Protein AF-A0A5B8BX65-F1 (afdb_monomer_lite)

Foldseek 3Di:
DPPVVVVVVVVVVVVLVVLLVLLLVCQVVDDQQADALCVSCVVVVNQDDDPVCGSVVSVVSLVVCVVVVQWDADPPVRGIHGRPPPDDD

Secondary structure (DSSP, 8-state):
--HHHHHHHHHHHHHHHHHHHHHHHHHHSS-TT-EEHHHHHHHTT-----TTTTTHHHHHHHHHHHHTTSEEE-TTT-EEEE-S-----

Sequence (89 aa):
MSERLDSAYEMAQAAIAQLKASVRVALSEGPKEGLRNVDIGKSLGIYMGHVEHVGHIPRTLLEIMQKEGVVTQDADTKLWKLNSQVSED

Structure (mmCIF, N/CA/C/O backbone):
data_AF-A0A5B8BX65-F1
#
_entry.id   AF-A0A5B8BX65-F1
#
loop_
_atom_site.group_PDB
_atom_site.id
_atom_site.type_symbol
_atom_site.label_atom_id
_atom_site.label_alt_id
_atom_site.label_comp_id
_atom_site.label_asym_id
_atom_site.label_entity_id
_atom_site.label_seq_id
_atom_site.pdbx_PDB_ins_code
_atom_site.Cartn_x
_atom_site.Cartn_y
_atom_site.Cartn_z
_atom_site.occupancy
_atom_site.B_iso_or_equiv
_atom_site.auth_seq_id
_atom_site.auth_comp_id
_atom_site.auth_asym_id
_atom_site.auth_atom_id
_atom_site.pdbx_PDB_model_num
ATOM 1 N N . MET A 1 1 ? 26.128 2.335 -14.702 1.00 64.25 1 MET A N 1
ATOM 2 C CA . MET A 1 1 ? 25.010 1.435 -15.054 1.00 64.25 1 MET A CA 1
ATOM 3 C C . MET A 1 1 ? 24.651 1.705 -16.516 1.00 64.25 1 MET A C 1
ATOM 5 O O . MET A 1 1 ? 25.116 2.707 -17.041 1.00 64.25 1 MET A O 1
ATOM 9 N N . SER A 1 2 ? 23.927 0.831 -17.218 1.00 89.69 2 SER A N 1
ATOM 10 C CA . SER A 1 2 ? 23.423 1.186 -18.559 1.00 89.69 2 SER A CA 1
ATOM 11 C C . SER A 1 2 ? 22.306 2.224 -18.420 1.00 89.69 2 SER A C 1
ATOM 13 O O . SER A 1 2 ? 21.434 2.012 -17.586 1.00 89.69 2 SER A O 1
ATOM 15 N N . GLU A 1 3 ? 22.268 3.266 -19.259 1.00 89.81 3 GLU A N 1
ATOM 16 C CA . GLU A 1 3 ? 21.195 4.286 -19.250 1.00 89.81 3 GLU A CA 1
ATOM 17 C C . GLU A 1 3 ? 19.785 3.666 -19.276 1.00 89.81 3 GLU A C 1
ATOM 19 O O . GLU A 1 3 ? 18.870 4.129 -18.603 1.00 89.81 3 GLU A O 1
ATOM 24 N N . ARG A 1 4 ? 19.614 2.540 -19.984 1.00 93.06 4 ARG A N 1
ATOM 25 C CA . ARG A 1 4 ? 18.345 1.795 -20.019 1.00 93.06 4 ARG A CA 1
ATOM 26 C C . ARG A 1 4 ? 17.949 1.200 -18.666 1.00 93.06 4 ARG A C 1
ATOM 28 O O . ARG A 1 4 ? 16.761 1.102 -18.375 1.00 93.06 4 ARG A O 1
ATOM 35 N N . LEU A 1 5 ? 18.924 0.770 -17.864 1.00 95.56 5 LEU A N 1
ATOM 36 C CA . LEU A 1 5 ? 18.672 0.256 -16.517 1.00 95.56 5 LEU A CA 1
ATOM 37 C C . LEU A 1 5 ? 18.313 1.387 -15.551 1.00 95.56 5 LEU A C 1
ATOM 39 O O . LEU A 1 5 ? 17.447 1.183 -14.707 1.00 95.56 5 LEU A O 1
ATOM 43 N N . ASP A 1 6 ? 18.917 2.566 -15.707 1.00 95.38 6 ASP A N 1
ATOM 44 C CA . ASP A 1 6 ? 18.594 3.734 -14.881 1.00 95.38 6 ASP A CA 1
ATOM 45 C C . ASP A 1 6 ? 17.151 4.198 -15.143 1.00 95.38 6 ASP A C 1
ATOM 47 O O . ASP A 1 6 ? 16.364 4.322 -14.205 1.00 95.38 6 ASP A O 1
ATOM 51 N N . SER A 1 7 ? 16.733 4.298 -16.412 1.00 97.31 7 SER A N 1
ATOM 52 C CA . SER A 1 7 ? 15.331 4.599 -16.750 1.00 97.31 7 SER A CA 1
ATOM 53 C C . SER A 1 7 ? 14.349 3.532 -16.247 1.00 97.31 7 SER A C 1
ATOM 55 O O . SER A 1 7 ? 13.245 3.855 -15.808 1.00 97.31 7 SER A O 1
ATOM 57 N N . ALA A 1 8 ? 14.725 2.249 -16.291 1.00 97.62 8 ALA A N 1
ATOM 58 C CA . ALA A 1 8 ? 13.889 1.173 -15.759 1.00 97.62 8 ALA A CA 1
ATOM 59 C C . ALA A 1 8 ? 13.753 1.255 -14.229 1.00 97.62 8 ALA A C 1
ATOM 61 O O . ALA A 1 8 ? 12.669 1.021 -13.691 1.00 97.62 8 ALA A O 1
ATOM 62 N N . TYR A 1 9 ? 14.832 1.616 -13.530 1.00 97.00 9 TYR A N 1
ATOM 63 C CA . TYR A 1 9 ? 14.816 1.857 -12.091 1.00 97.00 9 TYR A CA 1
ATOM 64 C C . TYR A 1 9 ? 13.885 3.020 -11.731 1.00 97.00 9 TYR A C 1
ATOM 66 O O . TYR A 1 9 ? 13.020 2.860 -10.870 1.00 97.00 9 TYR A O 1
ATOM 74 N N . GLU A 1 10 ? 14.003 4.159 -12.416 1.00 97.88 10 GLU A N 1
ATOM 75 C CA . GLU A 1 10 ? 13.134 5.323 -12.201 1.00 97.88 10 GLU A CA 1
ATOM 76 C C . GLU A 1 10 ? 11.660 4.982 -12.432 1.00 97.88 10 GLU A C 1
ATOM 78 O O . GLU A 1 10 ? 10.805 5.319 -11.611 1.00 97.88 10 GLU A O 1
ATOM 83 N N . MET A 1 11 ? 11.366 4.239 -13.503 1.00 98.31 11 MET A N 1
ATOM 84 C CA . MET A 1 11 ? 10.016 3.761 -13.797 1.00 98.31 11 MET A CA 1
ATOM 85 C C . MET A 1 11 ? 9.467 2.884 -12.667 1.00 98.31 11 MET A C 1
ATOM 87 O O . MET A 1 11 ? 8.323 3.064 -12.248 1.00 98.31 11 MET A O 1
ATOM 91 N N . ALA A 1 12 ? 10.277 1.964 -12.138 1.00 98.00 12 ALA A N 1
ATOM 92 C CA . ALA A 1 12 ? 9.876 1.109 -11.027 1.00 98.00 12 ALA A CA 1
ATOM 93 C C . ALA A 1 12 ? 9.610 1.918 -9.744 1.00 98.00 12 ALA A C 1
ATOM 95 O O . ALA A 1 12 ? 8.598 1.691 -9.076 1.00 98.00 12 ALA A O 1
ATOM 96 N N . GLN A 1 13 ? 10.474 2.887 -9.422 1.00 97.81 13 GLN A N 1
ATOM 97 C CA . GLN A 1 13 ? 10.301 3.762 -8.256 1.00 97.81 13 GLN A CA 1
ATOM 98 C C . GLN A 1 13 ? 9.046 4.637 -8.376 1.00 97.81 13 GLN A C 1
ATOM 100 O O . GLN A 1 13 ? 8.272 4.754 -7.423 1.00 97.81 13 GLN A O 1
ATOM 105 N N . ALA A 1 14 ? 8.794 5.205 -9.558 1.00 98.44 14 ALA A N 1
ATOM 106 C CA . ALA A 1 14 ? 7.592 5.989 -9.821 1.00 98.44 14 ALA A CA 1
ATOM 107 C C . ALA A 1 14 ? 6.322 5.135 -9.689 1.00 98.44 14 ALA A C 1
ATOM 109 O O . ALA A 1 14 ? 5.368 5.548 -9.027 1.00 98.44 14 ALA A O 1
ATOM 110 N N . ALA A 1 15 ? 6.325 3.923 -10.250 1.00 97.81 15 ALA A N 1
ATOM 111 C CA . ALA A 1 15 ? 5.188 3.012 -10.173 1.00 97.81 15 ALA A CA 1
ATOM 112 C C . ALA A 1 15 ? 4.852 2.634 -8.721 1.00 97.81 15 ALA A C 1
ATOM 114 O O . ALA A 1 15 ? 3.686 2.691 -8.323 1.00 97.81 15 ALA A O 1
ATOM 115 N N . ILE A 1 16 ? 5.851 2.302 -7.892 1.00 97.94 16 ILE A N 1
ATOM 116 C CA . ILE A 1 16 ? 5.578 1.957 -6.490 1.00 97.94 16 ILE A CA 1
ATOM 117 C C . ILE A 1 16 ? 5.141 3.170 -5.662 1.00 97.94 16 ILE A C 1
ATOM 119 O O . ILE 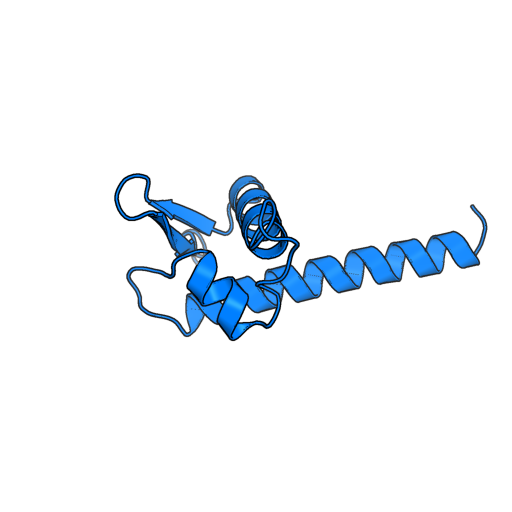A 1 16 ? 4.261 3.035 -4.810 1.00 97.94 16 ILE A O 1
ATOM 123 N N . ALA A 1 17 ? 5.669 4.366 -5.937 1.00 98.12 17 ALA A N 1
ATOM 124 C CA . ALA A 1 17 ? 5.196 5.595 -5.303 1.00 98.12 17 ALA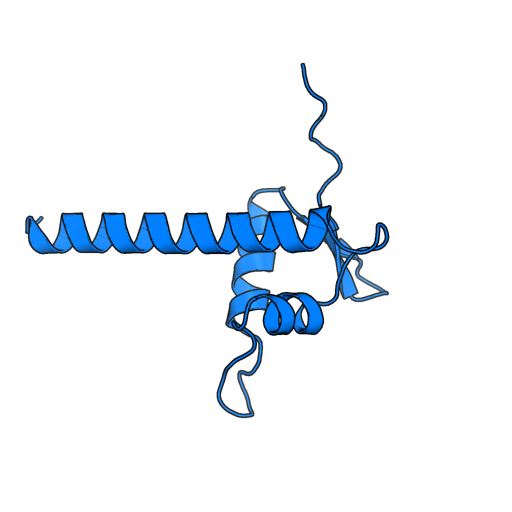 A CA 1
ATOM 125 C C . ALA A 1 17 ? 3.720 5.874 -5.638 1.00 98.12 17 ALA A C 1
ATOM 127 O O . ALA A 1 17 ? 2.930 6.169 -4.739 1.00 98.12 17 ALA A O 1
ATOM 128 N N . GLN A 1 18 ? 3.323 5.710 -6.904 1.00 98.44 18 GLN A N 1
ATOM 129 C CA . GLN A 1 18 ? 1.936 5.881 -7.349 1.00 98.44 18 GLN A CA 1
ATOM 130 C C . GLN A 1 18 ? 0.988 4.849 -6.723 1.00 98.44 18 GLN A C 1
ATOM 132 O O . GLN A 1 18 ? -0.113 5.204 -6.293 1.00 98.44 18 GLN A O 1
ATOM 137 N N . LEU A 1 19 ? 1.416 3.589 -6.603 1.00 98.06 19 LEU A N 1
ATOM 138 C CA . LEU A 1 19 ? 0.644 2.550 -5.916 1.00 98.06 19 LEU A CA 1
ATOM 139 C C . LEU A 1 19 ? 0.418 2.897 -4.438 1.00 98.06 19 LEU A C 1
ATOM 141 O O . LEU A 1 19 ? -0.721 2.861 -3.971 1.00 98.06 19 LEU A O 1
ATOM 145 N N . LYS A 1 20 ? 1.469 3.302 -3.711 1.00 98.25 20 LYS A N 1
ATOM 146 C CA . LYS A 1 20 ? 1.348 3.725 -2.304 1.00 98.25 20 LYS A CA 1
ATOM 147 C C . LYS A 1 20 ? 0.446 4.955 -2.145 1.00 98.25 20 LYS A C 1
ATOM 149 O O . LYS A 1 20 ? -0.394 4.988 -1.247 1.00 98.25 20 LYS A O 1
ATOM 154 N N . ALA A 1 21 ? 0.567 5.942 -3.035 1.00 98.25 21 ALA A N 1
ATOM 155 C CA . ALA A 1 21 ? -0.297 7.124 -3.033 1.00 98.25 21 ALA A CA 1
ATOM 156 C C . ALA A 1 21 ? -1.774 6.755 -3.255 1.00 98.25 21 ALA A C 1
ATOM 158 O O . ALA A 1 21 ? -2.647 7.251 -2.545 1.00 98.25 21 ALA A O 1
ATOM 159 N N . SER A 1 22 ? -2.051 5.826 -4.173 1.00 98.38 22 SER A N 1
ATOM 160 C CA . SER A 1 22 ? -3.408 5.337 -4.451 1.00 98.38 22 SER A CA 1
ATOM 161 C C . SER A 1 22 ? -4.013 4.603 -3.250 1.00 98.38 22 SER A C 1
ATOM 163 O O . SER A 1 22 ? -5.179 4.813 -2.923 1.00 98.38 22 SER A O 1
ATOM 165 N N . VAL A 1 23 ? -3.217 3.800 -2.532 1.00 98.06 23 VAL A N 1
ATOM 166 C CA . VAL A 1 23 ? -3.639 3.170 -1.265 1.00 98.06 23 VAL A CA 1
ATOM 167 C C . VAL A 1 23 ? -3.969 4.224 -0.207 1.00 98.06 23 VAL A C 1
ATOM 169 O O . VAL A 1 23 ? -4.994 4.113 0.463 1.00 98.06 23 VAL A O 1
ATOM 172 N N . ARG A 1 24 ? -3.145 5.272 -0.074 1.00 97.94 24 ARG A N 1
ATOM 173 C CA . ARG A 1 24 ? -3.415 6.377 0.859 1.00 97.94 24 ARG A CA 1
ATOM 174 C C . ARG A 1 24 ? -4.746 7.066 0.544 1.00 97.94 24 ARG A C 1
ATOM 176 O O . ARG A 1 24 ? -5.504 7.314 1.474 1.00 97.94 24 ARG A O 1
ATOM 183 N N . VAL A 1 25 ? -5.032 7.335 -0.733 1.00 97.81 25 VAL A N 1
ATOM 184 C CA . VAL A 1 25 ? -6.313 7.919 -1.179 1.00 97.81 25 VAL A CA 1
ATOM 185 C C . VAL A 1 25 ? -7.481 6.984 -0.863 1.00 97.81 25 VAL A C 1
ATOM 187 O O . VAL A 1 25 ? -8.473 7.417 -0.293 1.00 97.81 25 VAL A O 1
ATOM 190 N N . ALA A 1 26 ? -7.361 5.686 -1.149 1.00 97.62 26 ALA A N 1
ATOM 191 C CA . ALA A 1 26 ? -8.416 4.726 -0.819 1.00 97.62 26 ALA A CA 1
ATOM 192 C C . ALA A 1 26 ? -8.738 4.705 0.688 1.00 97.62 26 ALA A C 1
ATOM 194 O O . ALA A 1 26 ? -9.896 4.575 1.072 1.00 97.62 26 ALA A O 1
ATOM 195 N N . LEU A 1 27 ? -7.720 4.854 1.540 1.00 97.38 27 LEU A N 1
ATOM 196 C CA . LEU A 1 27 ? -7.885 4.925 2.991 1.00 97.38 27 LEU A CA 1
ATOM 197 C C . LEU A 1 27 ? -8.394 6.289 3.487 1.00 97.38 27 LEU A C 1
ATOM 199 O O . LEU A 1 27 ? -9.057 6.316 4.518 1.00 97.38 27 LEU A O 1
ATOM 203 N N . SER A 1 28 ? -8.092 7.399 2.800 1.00 96.81 28 SER A N 1
ATOM 204 C CA . SER A 1 28 ? -8.593 8.732 3.177 1.00 96.81 28 SER A CA 1
ATOM 205 C C . SER A 1 28 ? -10.053 8.937 2.791 1.00 96.81 28 SER A C 1
ATOM 207 O O . SER A 1 28 ? -10.810 9.505 3.571 1.00 96.81 28 SER A O 1
ATOM 209 N N . GLU A 1 29 ? -10.447 8.443 1.616 1.00 96.62 29 GLU A N 1
ATOM 210 C CA . GLU A 1 29 ? -11.814 8.558 1.091 1.00 96.62 29 GLU A CA 1
ATOM 211 C C . GLU A 1 29 ? -12.727 7.406 1.550 1.00 96.62 29 GLU A C 1
ATOM 213 O O . GLU A 1 29 ? -13.926 7.396 1.269 1.00 96.62 29 GLU A O 1
ATOM 218 N N . GLY A 1 30 ? -12.158 6.408 2.229 1.00 94.12 30 GLY A N 1
ATOM 219 C CA . GLY A 1 30 ? -12.875 5.267 2.785 1.00 94.12 30 GLY A CA 1
ATOM 220 C C . GLY A 1 30 ? -13.522 5.544 4.152 1.00 94.12 30 GLY A C 1
ATOM 221 O O . GLY A 1 30 ? -13.468 6.656 4.680 1.00 94.12 30 GLY A O 1
ATOM 222 N N . PRO A 1 31 ? -14.140 4.518 4.766 1.00 94.75 31 PRO A N 1
ATOM 223 C CA . PRO A 1 31 ? -14.682 4.612 6.118 1.00 94.75 31 PRO A CA 1
ATOM 224 C C . PRO A 1 31 ? -13.598 4.952 7.151 1.00 94.75 31 PRO A C 1
ATOM 226 O O . PRO A 1 31 ? -12.459 4.495 7.046 1.00 94.75 31 PRO A O 1
ATOM 229 N N . LYS A 1 32 ? -13.961 5.714 8.192 1.00 91.62 32 LYS A N 1
ATOM 230 C CA . LYS A 1 32 ? -13.013 6.188 9.223 1.00 91.62 32 LYS A CA 1
ATOM 231 C C . LYS A 1 32 ? -12.383 5.048 10.024 1.00 91.62 32 LYS A C 1
ATOM 233 O O . LYS A 1 32 ? -11.258 5.165 10.500 1.00 91.62 32 LYS A O 1
ATOM 238 N N . GLU A 1 33 ? -13.114 3.954 10.179 1.00 93.88 33 GLU A N 1
ATOM 239 C CA . GLU A 1 33 ? -12.672 2.707 10.797 1.00 93.88 33 GLU A CA 1
ATOM 240 C C . GLU A 1 33 ? -11.589 1.977 9.983 1.00 93.88 33 GLU A C 1
ATOM 242 O O . GLU A 1 33 ? -10.864 1.149 10.538 1.00 93.88 33 GLU A O 1
ATOM 247 N N . GLY A 1 34 ? -11.434 2.316 8.700 1.00 96.88 34 GLY A N 1
ATOM 248 C CA . GLY A 1 34 ? -10.470 1.722 7.785 1.00 96.88 34 GLY A CA 1
ATOM 249 C C . GLY A 1 34 ? -11.089 0.745 6.786 1.00 96.88 34 GLY A C 1
ATOM 250 O O . GLY A 1 34 ? -12.303 0.561 6.707 1.00 96.88 34 GLY A O 1
ATOM 251 N N . LEU A 1 35 ? -10.227 0.096 6.005 1.00 98.12 35 LEU A N 1
ATOM 252 C CA . LEU A 1 35 ? -10.609 -0.862 4.964 1.00 98.12 35 LEU A CA 1
ATOM 253 C C . LEU A 1 35 ? -9.848 -2.179 5.118 1.00 98.12 35 LEU A C 1
ATOM 255 O O . LEU A 1 35 ? -8.708 -2.210 5.588 1.00 98.12 35 LEU A O 1
ATOM 259 N N . ARG A 1 36 ? -10.437 -3.296 4.679 1.00 97.19 36 ARG A N 1
ATOM 260 C CA . ARG A 1 36 ? -9.694 -4.562 4.593 1.00 97.19 36 ARG A CA 1
ATOM 261 C C . ARG A 1 36 ? -8.777 -4.544 3.373 1.00 97.19 36 ARG A C 1
ATOM 263 O O . ARG A 1 36 ? -9.090 -3.940 2.351 1.00 97.19 36 ARG A O 1
ATOM 270 N N . ASN A 1 37 ? -7.699 -5.327 3.437 1.00 96.19 37 ASN A N 1
ATOM 271 C CA . ASN A 1 37 ? -6.785 -5.547 2.308 1.00 96.19 37 ASN A CA 1
ATOM 272 C C . ASN A 1 37 ? -7.519 -5.910 0.998 1.00 96.19 37 ASN A C 1
ATOM 274 O O . ASN A 1 37 ? -7.177 -5.427 -0.077 1.00 96.19 37 ASN A O 1
ATOM 278 N N . VAL A 1 38 ? -8.549 -6.759 1.092 1.00 95.69 38 VAL A N 1
ATOM 279 C CA . VAL A 1 38 ? -9.349 -7.173 -0.070 1.00 95.69 38 VAL A CA 1
ATOM 280 C C . VAL A 1 38 ? -10.137 -6.019 -0.685 1.00 95.69 38 VAL A C 1
ATOM 282 O O . VAL A 1 38 ? -10.218 -5.935 -1.907 1.00 95.69 38 VAL A O 1
ATOM 285 N N . ASP A 1 39 ? -10.676 -5.122 0.135 1.00 96.94 39 ASP A N 1
ATOM 286 C CA . ASP A 1 39 ? -11.506 -4.016 -0.337 1.00 96.94 39 ASP A CA 1
ATOM 287 C C . ASP A 1 39 ? -10.637 -2.956 -1.022 1.00 96.94 39 ASP A C 1
ATOM 289 O O . ASP A 1 39 ? -10.953 -2.533 -2.132 1.00 96.94 39 ASP A O 1
ATOM 293 N N . ILE A 1 40 ? -9.479 -2.636 -0.427 1.00 97.19 40 ILE A N 1
ATOM 294 C CA . ILE A 1 40 ? -8.453 -1.759 -1.021 1.00 97.19 40 ILE A CA 1
ATOM 295 C C . ILE A 1 40 ? -7.959 -2.340 -2.348 1.00 97.19 40 ILE A C 1
ATOM 297 O O . ILE A 1 40 ? -7.879 -1.650 -3.360 1.00 97.19 40 ILE A O 1
ATOM 301 N N . GLY A 1 41 ? -7.629 -3.632 -2.365 1.00 96.00 41 GLY A N 1
ATOM 302 C CA . GLY A 1 41 ? -7.143 -4.271 -3.578 1.00 96.00 41 GLY A CA 1
ATOM 303 C C . GLY A 1 41 ? -8.179 -4.247 -4.702 1.00 96.00 41 GLY A C 1
ATOM 304 O O . GLY A 1 41 ? -7.820 -4.024 -5.858 1.00 96.00 41 GLY A O 1
ATOM 305 N N . LYS A 1 42 ? -9.453 -4.515 -4.388 1.00 95.31 42 LYS A N 1
ATOM 306 C CA . LYS A 1 42 ? -10.530 -4.551 -5.385 1.00 95.31 42 LYS A CA 1
ATOM 307 C C . LYS A 1 42 ? -10.837 -3.160 -5.927 1.00 95.31 42 LYS A C 1
ATOM 309 O O . LYS A 1 42 ? -10.986 -3.032 -7.137 1.00 95.31 42 LYS A O 1
ATOM 314 N N . SER A 1 43 ? -10.889 -2.137 -5.070 1.00 96.06 43 SER A N 1
ATOM 315 C CA . SER A 1 43 ? -11.164 -0.760 -5.502 1.00 96.06 43 SER A CA 1
ATOM 316 C C . SER A 1 43 ? -10.074 -0.208 -6.422 1.00 96.06 43 SER A C 1
ATOM 318 O O . SER A 1 43 ? -10.379 0.518 -7.363 1.00 96.06 43 SER A O 1
ATOM 320 N N . LEU A 1 44 ? -8.820 -0.605 -6.196 1.00 96.06 44 LEU A N 1
ATOM 321 C CA . LEU A 1 44 ? -7.672 -0.184 -7.000 1.00 96.06 44 LEU A CA 1
ATOM 322 C C . LEU A 1 44 ? -7.364 -1.120 -8.182 1.00 96.06 44 LEU A C 1
ATOM 324 O O . LEU A 1 44 ? -6.404 -0.884 -8.908 1.00 96.06 44 LEU A O 1
ATOM 328 N N . GLY A 1 45 ? -8.128 -2.201 -8.376 1.00 94.69 45 GLY A N 1
ATOM 329 C CA . GLY A 1 45 ? -7.884 -3.165 -9.457 1.00 94.69 45 GLY A CA 1
ATOM 330 C C . GLY A 1 45 ? -6.591 -3.982 -9.309 1.00 94.69 45 GLY A C 1
ATOM 331 O O . GLY A 1 45 ? -6.128 -4.573 -10.278 1.00 94.69 45 GLY A O 1
ATOM 332 N N . ILE A 1 46 ? -6.014 -4.045 -8.106 1.00 92.88 46 ILE A N 1
ATOM 333 C CA . ILE A 1 46 ? -4.765 -4.769 -7.796 1.00 92.88 46 ILE A CA 1
ATOM 334 C C . ILE A 1 46 ? -4.997 -6.039 -6.964 1.00 92.88 46 ILE A C 1
ATOM 336 O O . ILE A 1 46 ? -4.050 -6.698 -6.533 1.00 92.88 46 ILE A O 1
ATOM 340 N N . TYR A 1 47 ? -6.257 -6.415 -6.727 1.00 90.56 47 TYR A N 1
ATOM 341 C CA . TYR A 1 47 ? -6.617 -7.687 -6.099 1.00 90.56 47 TYR A CA 1
ATOM 342 C C . TYR A 1 47 ? -6.576 -8.826 -7.120 1.00 90.56 47 TYR A C 1
ATOM 344 O O . TYR A 1 47 ? -7.603 -9.348 -7.551 1.00 90.56 47 TYR A O 1
ATOM 352 N N . MET A 1 48 ? -5.364 -9.182 -7.531 1.00 79.25 48 MET A N 1
ATOM 353 C CA . MET A 1 48 ? -5.091 -10.221 -8.522 1.00 79.25 48 MET A CA 1
ATOM 354 C C . MET A 1 48 ? -4.104 -11.258 -7.963 1.00 79.25 48 MET A C 1
ATOM 356 O O . MET A 1 48 ? -3.453 -11.024 -6.941 1.00 79.25 48 MET A O 1
ATOM 360 N N . GLY A 1 49 ? -4.026 -12.425 -8.607 1.00 71.62 49 GLY A N 1
ATOM 361 C CA . GLY A 1 49 ? -3.126 -13.526 -8.246 1.00 71.62 49 GLY A CA 1
ATOM 362 C C . GLY A 1 49 ? -3.655 -14.888 -8.707 1.00 71.62 49 GLY A C 1
ATOM 363 O O . GLY A 1 49 ? -4.821 -15.012 -9.074 1.00 71.62 49 GLY A O 1
ATOM 364 N N . HIS A 1 50 ? -2.802 -15.915 -8.680 1.00 65.50 50 HIS A N 1
ATOM 365 C CA . HIS A 1 50 ? -3.259 -17.311 -8.734 1.00 65.50 50 HIS A CA 1
ATOM 366 C C . HIS A 1 50 ? -3.934 -17.676 -7.404 1.00 65.50 50 HIS A C 1
ATOM 368 O O . HIS A 1 50 ? -3.681 -17.006 -6.408 1.00 65.50 50 HIS A O 1
ATOM 374 N N . VAL A 1 51 ? -4.782 -18.712 -7.375 1.00 67.88 51 VAL A N 1
ATOM 375 C CA . VAL A 1 51 ? -5.655 -19.085 -6.233 1.00 67.88 51 VAL A CA 1
ATOM 376 C C . VAL A 1 51 ? -4.934 -19.105 -4.868 1.00 67.88 51 VAL A C 1
ATOM 378 O O . VAL A 1 51 ? -5.546 -18.771 -3.859 1.00 67.88 51 VAL A O 1
ATOM 381 N N . GLU A 1 52 ? -3.628 -19.386 -4.829 1.00 63.38 52 GLU A N 1
ATOM 382 C CA . GLU A 1 52 ? -2.806 -19.409 -3.605 1.00 63.38 52 GLU A CA 1
ATOM 383 C C . GLU A 1 52 ? -2.154 -18.060 -3.217 1.00 63.38 52 GLU A C 1
ATOM 385 O O . GLU A 1 52 ? -1.608 -17.924 -2.123 1.00 63.38 52 GLU A O 1
ATOM 390 N N . HIS A 1 53 ? -2.201 -17.043 -4.082 1.00 74.56 53 HIS A N 1
ATOM 391 C CA . HIS A 1 53 ? -1.485 -15.762 -3.929 1.00 74.56 53 HIS A CA 1
ATOM 392 C C . HIS A 1 53 ? -2.360 -14.522 -4.157 1.00 74.56 53 HIS A C 1
ATOM 394 O O . HIS A 1 53 ? -1.853 -13.407 -4.324 1.00 74.56 53 HIS A O 1
ATOM 400 N N . VAL A 1 54 ? -3.684 -14.689 -4.179 1.00 80.62 54 VAL A N 1
ATOM 401 C CA . VAL A 1 54 ? -4.610 -13.569 -4.376 1.00 80.62 54 VAL A CA 1
ATOM 402 C C . VAL A 1 54 ? -4.441 -12.541 -3.253 1.00 80.62 54 VAL A C 1
ATOM 404 O O . VAL A 1 54 ? -4.511 -12.857 -2.064 1.00 80.62 54 VAL A O 1
ATOM 407 N N . GLY A 1 55 ? -4.231 -11.280 -3.636 1.00 84.31 55 GLY A N 1
ATOM 408 C CA . GLY A 1 55 ? -4.137 -10.168 -2.689 1.00 84.31 55 GLY A CA 1
ATOM 409 C C . GLY A 1 55 ? -2.757 -9.968 -2.058 1.00 84.31 55 GLY A C 1
ATOM 410 O O . GLY A 1 55 ? -2.653 -9.212 -1.090 1.00 84.31 55 GLY A O 1
ATOM 411 N N . HIS A 1 56 ? -1.706 -10.598 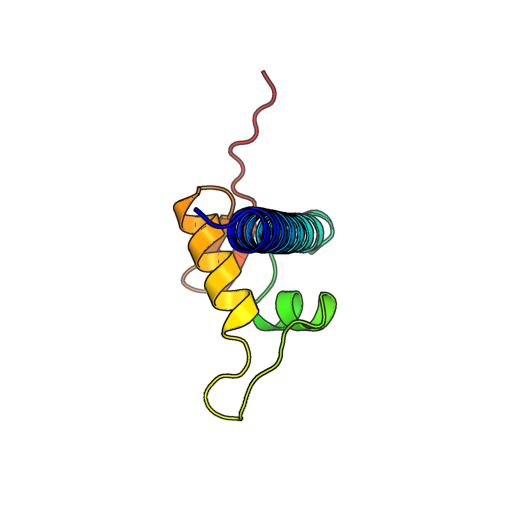-2.598 1.00 91.06 56 HIS A N 1
ATOM 412 C CA . HIS A 1 56 ? -0.323 -10.336 -2.184 1.00 91.06 56 HIS A CA 1
ATOM 413 C C . HIS A 1 56 ? 0.117 -8.910 -2.521 1.00 91.06 56 HIS A C 1
ATOM 415 O O . HIS A 1 56 ? 0.695 -8.260 -1.665 1.00 91.06 56 HIS A O 1
ATOM 421 N N . ILE A 1 57 ? -0.223 -8.386 -3.705 1.00 92.19 57 ILE A N 1
ATOM 422 C CA . ILE A 1 57 ? 0.138 -7.012 -4.098 1.00 92.19 57 ILE A CA 1
ATOM 423 C C . ILE A 1 57 ? -0.364 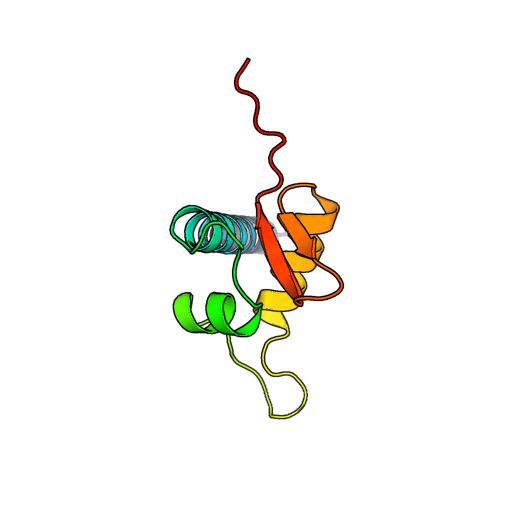-5.971 -3.079 1.00 92.19 57 ILE A C 1
ATOM 425 O O . ILE A 1 57 ? 0.468 -5.248 -2.527 1.00 92.19 57 ILE A O 1
ATOM 429 N N . PRO A 1 58 ? -1.675 -5.886 -2.766 1.00 95.38 58 PRO A N 1
ATOM 430 C CA . PRO A 1 58 ? -2.150 -4.902 -1.799 1.00 95.38 58 PRO A CA 1
ATOM 431 C C . PRO A 1 58 ? -1.609 -5.177 -0.387 1.00 95.38 58 PRO A C 1
ATOM 433 O O . PRO A 1 58 ? -1.269 -4.226 0.311 1.00 95.38 58 PRO A O 1
ATOM 436 N N . ARG A 1 59 ? -1.407 -6.447 0.009 1.00 95.69 59 ARG A N 1
ATOM 437 C CA . ARG A 1 59 ? -0.791 -6.790 1.304 1.00 95.69 59 ARG A CA 1
ATOM 438 C C . ARG A 1 59 ? 0.643 -6.271 1.402 1.00 95.69 59 ARG A C 1
ATOM 440 O O . ARG A 1 59 ? 0.972 -5.600 2.372 1.00 95.69 59 ARG A O 1
ATOM 447 N N . THR A 1 60 ? 1.472 -6.544 0.400 1.00 95.88 60 THR A N 1
ATOM 448 C CA . THR A 1 60 ? 2.870 -6.106 0.360 1.00 95.88 60 THR A CA 1
ATOM 449 C C . THR A 1 60 ? 2.971 -4.584 0.400 1.00 95.88 60 THR A C 1
ATOM 451 O O . THR A 1 60 ? 3.787 -4.052 1.146 1.00 95.88 60 THR A O 1
ATOM 454 N N . LEU A 1 61 ? 2.118 -3.868 -0.341 1.00 97.06 61 LEU A N 1
ATOM 455 C CA . LEU A 1 61 ? 2.081 -2.403 -0.289 1.00 97.06 61 LEU A CA 1
ATOM 456 C C . LEU A 1 61 ? 1.731 -1.889 1.113 1.00 97.06 61 LEU A C 1
ATOM 458 O O . LEU A 1 61 ? 2.408 -0.997 1.618 1.00 97.06 61 LEU A O 1
ATOM 462 N N . LEU A 1 62 ? 0.713 -2.466 1.756 1.00 97.81 62 LEU A N 1
ATOM 463 C CA . LEU A 1 62 ? 0.290 -2.079 3.104 1.00 97.81 62 LEU A CA 1
ATOM 464 C C . LEU A 1 62 ? 1.371 -2.358 4.155 1.00 97.81 62 LEU A C 1
ATOM 466 O O . LEU A 1 62 ? 1.611 -1.521 5.020 1.00 97.81 62 LEU A O 1
ATOM 470 N N . GLU A 1 63 ? 2.072 -3.486 4.054 1.00 97.69 63 GLU A N 1
ATOM 471 C CA . GLU A 1 63 ? 3.191 -3.826 4.939 1.00 97.69 63 GLU A CA 1
ATOM 472 C C . GLU A 1 63 ? 4.379 -2.870 4.760 1.00 97.69 63 GLU A C 1
ATOM 474 O O . GLU A 1 63 ? 4.941 -2.404 5.753 1.00 97.69 63 GLU A O 1
ATOM 479 N N . ILE A 1 64 ? 4.729 -2.511 3.517 1.00 97.88 64 ILE A N 1
ATOM 480 C CA . ILE A 1 64 ? 5.741 -1.478 3.233 1.00 97.88 64 ILE A CA 1
ATOM 481 C C . ILE A 1 64 ? 5.318 -0.152 3.872 1.00 97.88 64 ILE A C 1
ATOM 483 O O . ILE A 1 64 ? 6.074 0.434 4.645 1.00 97.88 64 ILE A O 1
ATOM 487 N N . MET A 1 65 ? 4.088 0.295 3.613 1.00 98.12 65 MET A N 1
ATOM 488 C CA . MET A 1 65 ? 3.563 1.555 4.145 1.00 98.12 65 MET A CA 1
ATOM 489 C C . MET A 1 65 ? 3.470 1.555 5.678 1.00 98.12 65 MET A C 1
A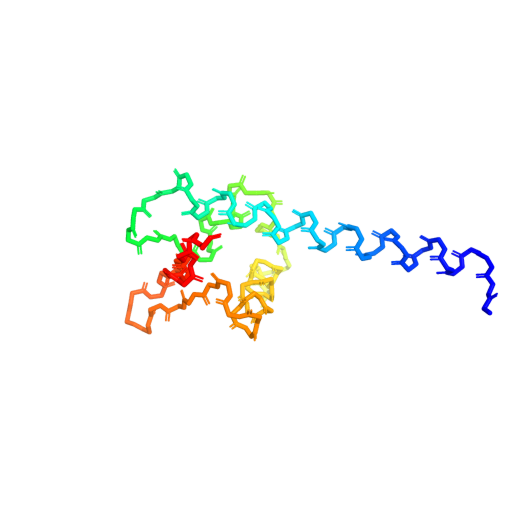TOM 491 O O . MET A 1 65 ? 3.624 2.604 6.301 1.00 98.12 65 MET A O 1
ATOM 495 N N . GLN A 1 66 ? 3.249 0.399 6.308 1.00 97.88 66 GLN A N 1
ATOM 496 C CA . GLN A 1 66 ? 3.274 0.261 7.763 1.00 97.88 66 GLN A CA 1
ATOM 497 C C . GLN A 1 66 ? 4.684 0.417 8.322 1.00 97.88 66 GLN A C 1
ATOM 499 O O . GLN A 1 66 ? 4.871 1.090 9.335 1.00 97.88 66 GLN A O 1
ATOM 504 N N . LYS A 1 67 ? 5.688 -0.173 7.663 1.00 97.44 67 LYS A N 1
ATOM 505 C CA . LYS A 1 67 ? 7.101 0.019 8.026 1.00 97.44 67 LYS A CA 1
ATOM 506 C C . LYS A 1 67 ? 7.556 1.463 7.828 1.00 97.44 67 LYS A C 1
ATOM 508 O O . LYS A 1 67 ? 8.384 1.934 8.597 1.00 97.44 67 LYS A O 1
ATOM 513 N N . GLU A 1 68 ? 6.974 2.164 6.860 1.00 96.50 68 GLU A N 1
ATOM 514 C CA . GLU A 1 68 ? 7.152 3.605 6.640 1.00 96.50 68 GLU A CA 1
ATOM 515 C C . GLU A 1 68 ? 6.338 4.477 7.623 1.00 96.50 68 GLU A C 1
ATOM 517 O O . GLU A 1 68 ? 6.448 5.698 7.590 1.00 96.50 68 GLU A O 1
ATOM 522 N N . GLY A 1 69 ? 5.515 3.883 8.498 1.00 97.12 69 GLY A N 1
ATOM 523 C CA . GLY A 1 69 ? 4.719 4.604 9.500 1.00 97.12 69 GLY A CA 1
ATOM 524 C C . GLY A 1 69 ? 3.461 5.299 8.964 1.00 97.12 69 GLY A C 1
ATOM 525 O O . GLY A 1 69 ? 2.811 6.032 9.711 1.00 97.12 69 GLY A O 1
ATOM 526 N N . VAL A 1 70 ? 3.091 5.063 7.701 1.00 97.44 70 VAL A N 1
ATOM 527 C CA . VAL A 1 70 ? 1.968 5.729 7.014 1.00 97.44 70 VAL A CA 1
ATOM 528 C C . VAL A 1 70 ? 0.620 5.111 7.379 1.00 97.44 70 VAL A C 1
ATOM 530 O O . VAL A 1 70 ? -0.384 5.815 7.493 1.00 97.44 70 VAL A O 1
ATOM 533 N N . VAL A 1 71 ? 0.578 3.791 7.558 1.00 97.81 71 VAL A N 1
ATOM 534 C CA . VAL A 1 71 ? -0.646 3.043 7.875 1.00 97.81 71 VAL A CA 1
ATOM 535 C C . VAL A 1 71 ? -0.426 2.120 9.061 1.00 97.81 71 VAL A C 1
ATOM 537 O O . VAL A 1 71 ? 0.700 1.752 9.384 1.00 97.81 71 VAL A O 1
ATOM 540 N N . THR A 1 72 ? -1.512 1.703 9.697 1.00 97.38 72 THR A N 1
ATOM 541 C CA . THR A 1 72 ? -1.487 0.653 10.715 1.00 97.38 72 THR A CA 1
ATOM 542 C C . THR A 1 72 ? -2.614 -0.341 10.482 1.00 97.38 72 THR A C 1
ATOM 544 O O . THR A 1 72 ? -3.674 0.033 9.969 1.00 97.38 72 THR A O 1
ATOM 547 N N . GLN A 1 73 ? -2.380 -1.600 10.854 1.00 97.56 73 GLN A N 1
ATOM 548 C CA . GLN A 1 73 ? -3.404 -2.634 10.853 1.00 97.56 73 GLN A CA 1
ATOM 549 C C . GLN A 1 73 ? -3.901 -2.875 12.275 1.00 97.56 73 GLN A C 1
ATOM 551 O O . GLN A 1 73 ? -3.117 -3.117 13.191 1.00 97.56 73 GLN A O 1
ATOM 556 N N . ASP A 1 74 ? -5.215 -2.870 12.436 1.00 96.06 74 ASP A N 1
ATOM 557 C CA . ASP A 1 74 ? -5.866 -3.350 13.642 1.00 96.06 74 ASP A CA 1
ATOM 558 C C . ASP A 1 74 ? -5.817 -4.890 13.695 1.00 96.06 74 ASP A C 1
ATOM 560 O O . ASP A 1 74 ? -6.218 -5.582 12.751 1.00 96.06 74 ASP A O 1
ATOM 564 N N . ALA A 1 75 ? -5.277 -5.441 14.785 1.00 93.25 75 ALA A N 1
ATOM 565 C CA . ALA A 1 75 ? -5.008 -6.873 14.895 1.00 93.25 75 ALA A CA 1
ATOM 566 C C . ALA A 1 75 ? -6.283 -7.726 14.980 1.00 93.25 75 ALA A C 1
ATOM 568 O O . ALA A 1 75 ? -6.259 -8.872 14.521 1.00 93.25 75 ALA A O 1
ATOM 569 N N . ASP A 1 76 ? -7.379 -7.175 15.498 1.00 94.69 76 ASP A N 1
ATOM 570 C CA . ASP A 1 76 ? -8.620 -7.907 15.750 1.00 94.69 76 ASP A CA 1
ATOM 571 C C . ASP A 1 76 ? -9.547 -7.843 14.534 1.00 94.69 76 ASP A C 1
ATOM 573 O O . ASP A 1 76 ? -10.041 -8.858 14.041 1.00 94.69 76 ASP A O 1
ATOM 577 N N . THR A 1 77 ? -9.727 -6.645 13.982 1.00 95.81 77 THR A N 1
ATOM 578 C CA . THR A 1 77 ? -10.635 -6.378 12.856 1.00 95.81 77 THR A CA 1
ATOM 579 C C . THR A 1 77 ? -9.978 -6.577 11.491 1.00 95.81 77 THR A C 1
ATOM 581 O O . THR A 1 77 ? -10.673 -6.700 10.477 1.00 95.81 77 THR A O 1
ATOM 584 N N . LYS A 1 78 ? -8.637 -6.620 11.448 1.00 96.62 78 LYS A N 1
ATOM 585 C CA . LYS A 1 78 ? -7.807 -6.663 10.230 1.00 96.62 78 LYS A CA 1
ATOM 586 C C . LYS A 1 78 ? -7.976 -5.449 9.311 1.00 96.62 78 LYS A C 1
ATOM 588 O O . LYS A 1 78 ? -7.527 -5.507 8.160 1.00 96.62 78 LYS A O 1
ATOM 593 N N . LEU A 1 79 ? -8.596 -4.377 9.803 1.00 97.81 79 LEU A N 1
ATOM 594 C CA . LEU A 1 79 ? -8.752 -3.121 9.081 1.00 97.81 79 LEU A CA 1
ATOM 595 C C . LEU A 1 79 ? -7.430 -2.361 9.048 1.00 97.81 79 LEU A C 1
ATOM 597 O O . LEU A 1 79 ? -6.683 -2.326 10.025 1.00 97.81 79 LEU A O 1
ATOM 601 N N . TRP A 1 80 ? -7.159 -1.756 7.902 1.00 98.06 80 TRP A N 1
ATOM 602 C CA . TRP A 1 80 ? -6.046 -0.850 7.684 1.00 98.06 80 TRP A CA 1
ATOM 603 C C . TRP A 1 80 ? -6.555 0.580 7.725 1.00 98.06 80 TRP A C 1
ATOM 605 O O . TRP A 1 80 ? -7.597 0.877 7.143 1.00 98.06 80 TRP A O 1
ATOM 615 N N . LYS A 1 81 ? -5.807 1.462 8.382 1.00 97.44 81 LYS A N 1
ATOM 616 C CA . LYS A 1 81 ? -6.122 2.890 8.488 1.00 97.44 81 LYS A CA 1
ATOM 617 C C . LYS A 1 81 ? -4.866 3.737 8.360 1.00 97.44 81 LYS A C 1
ATOM 619 O O . LYS A 1 81 ? -3.764 3.256 8.638 1.00 97.44 81 LYS A O 1
ATOM 624 N N . LEU A 1 82 ? -5.040 4.996 7.965 1.00 97.31 82 LEU A N 1
ATOM 625 C CA . LEU A 1 82 ? -3.962 5.981 8.018 1.00 97.31 82 LEU A CA 1
ATOM 626 C C . LEU A 1 82 ? -3.520 6.176 9.468 1.00 97.31 82 LEU A C 1
ATOM 628 O O . LEU A 1 82 ? -4.341 6.207 10.388 1.00 97.31 82 LEU A O 1
ATOM 632 N N . ASN A 1 83 ? -2.215 6.303 9.671 1.00 93.44 83 ASN A N 1
ATOM 633 C CA . ASN A 1 83 ? -1.687 6.710 10.957 1.00 93.44 83 ASN A CA 1
ATOM 634 C C . ASN A 1 83 ? -2.019 8.194 11.172 1.00 93.44 83 ASN A C 1
ATOM 636 O O . ASN A 1 83 ? -1.795 9.018 10.290 1.00 93.44 83 ASN A O 1
ATOM 640 N N . SER A 1 84 ? -2.538 8.555 12.342 1.00 74.56 84 SER A N 1
ATOM 641 C CA . SER A 1 84 ? -2.955 9.927 12.665 1.00 74.56 84 SER A CA 1
ATOM 642 C C . SER A 1 84 ? -1.784 10.885 12.947 1.00 74.56 84 SER A C 1
ATOM 644 O O . SER A 1 84 ? -2.001 11.979 13.451 1.00 74.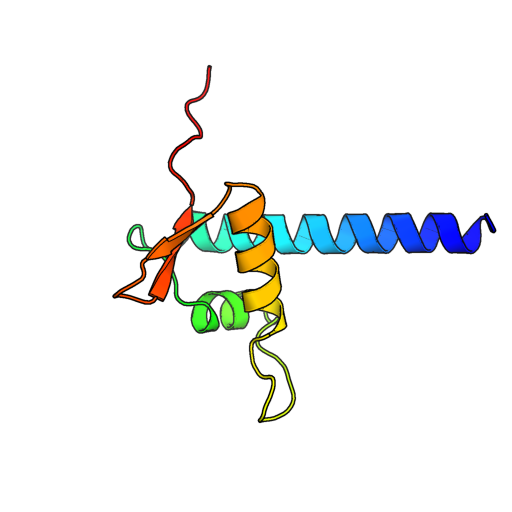56 84 SER A O 1
ATOM 646 N N . GLN A 1 85 ? -0.544 10.500 12.624 1.00 56.28 85 GLN A N 1
ATOM 647 C CA . GLN A 1 85 ? 0.665 11.318 12.790 1.00 56.28 85 GLN A CA 1
ATOM 648 C C . GLN A 1 85 ? 0.961 12.217 11.578 1.00 56.28 85 GLN A C 1
ATOM 650 O O . GLN A 1 85 ? 2.098 12.331 11.135 1.00 56.28 85 GLN A O 1
ATOM 655 N N . VAL A 1 86 ? -0.066 12.881 11.048 1.00 48.62 86 VAL A N 1
ATOM 656 C CA . VAL A 1 86 ? 0.129 14.097 10.247 1.00 48.62 86 VAL A CA 1
ATOM 657 C C . VAL A 1 86 ? -0.564 15.224 11.000 1.00 48.62 86 VAL A C 1
ATOM 659 O O . VAL A 1 86 ? -1.678 15.624 10.678 1.00 48.62 86 VAL A O 1
ATOM 662 N N . SER A 1 87 ? 0.071 15.657 12.086 1.00 39.41 87 SER A N 1
ATOM 663 C CA . SER A 1 87 ? -0.067 17.027 12.562 1.00 39.41 87 SER A CA 1
ATOM 664 C C . SER A 1 87 ? 0.708 17.903 11.582 1.00 39.41 87 SER A C 1
ATOM 666 O O . SER A 1 87 ? 1.914 17.727 11.420 1.00 39.41 87 SER A O 1
ATOM 668 N N . GLU A 1 88 ? -0.019 18.758 10.866 1.00 42.25 88 GLU A N 1
ATOM 669 C CA . GLU A 1 88 ? 0.549 19.918 10.183 1.00 42.25 88 GLU A CA 1
ATOM 670 C C . GLU A 1 88 ? 1.227 20.798 11.245 1.00 42.25 88 GLU A C 1
ATOM 672 O O . GLU A 1 88 ? 0.561 21.216 12.195 1.00 42.25 88 GLU A O 1
ATOM 677 N N . ASP A 1 89 ? 2.533 21.023 11.093 1.00 33.16 89 ASP A N 1
ATOM 678 C CA . ASP A 1 89 ? 3.239 22.184 11.648 1.00 33.16 89 ASP A CA 1
ATOM 679 C C . ASP A 1 89 ? 3.379 23.236 10.536 1.00 33.16 89 ASP A C 1
ATOM 681 O O . ASP A 1 89 ? 3.738 22.842 9.396 1.00 33.16 89 ASP A O 1
#

Radius of gyration: 14.77 Å; chains: 1; bounding box: 40×42×36 Å

pLDDT: mean 90.69, std 14.09, range [33.16, 98.44]